Protein AF-A0A975WAE1-F1 (afdb_monomer_lite)

Structure (mmCIF, N/CA/C/O backbone):
data_AF-A0A975WAE1-F1
#
_entry.id   AF-A0A975WAE1-F1
#
loop_
_atom_site.group_PDB
_atom_site.id
_atom_site.type_symbol
_atom_site.label_atom_id
_atom_site.label_alt_id
_atom_site.label_comp_id
_atom_site.label_asym_id
_atom_site.label_entity_id
_atom_site.label_seq_id
_atom_site.pdbx_PDB_ins_code
_atom_site.Cartn_x
_atom_site.Cartn_y
_atom_site.Cartn_z
_atom_site.occupancy
_atom_site.B_iso_or_equiv
_atom_site.auth_seq_id
_atom_site.auth_comp_id
_atom_site.auth_asym_id
_atom_site.auth_atom_id
_atom_site.pdbx_PDB_model_num
ATOM 1 N N . MET A 1 1 ? -6.843 15.564 13.806 1.00 70.44 1 MET A N 1
ATOM 2 C CA . MET A 1 1 ? -6.540 14.479 12.843 1.00 70.44 1 MET A CA 1
ATOM 3 C C . MET A 1 1 ? -6.082 13.273 13.655 1.00 70.44 1 MET A C 1
ATOM 5 O O . MET A 1 1 ? -5.214 13.472 14.496 1.00 70.44 1 MET A O 1
ATOM 9 N N . SER A 1 2 ? -6.700 12.094 13.510 1.00 93.25 2 SER A N 1
ATOM 10 C CA . SER A 1 2 ? -6.345 10.908 14.315 1.00 93.25 2 SER A CA 1
ATOM 11 C C . SER A 1 2 ? -4.982 10.330 13.912 1.00 93.25 2 SER A C 1
ATOM 13 O O . SER A 1 2 ? -4.537 10.534 12.782 1.00 93.25 2 SER A O 1
ATOM 15 N N . GLU A 1 3 ? -4.328 9.582 14.805 1.00 93.81 3 GLU A N 1
ATOM 16 C CA . GLU A 1 3 ? -3.041 8.929 14.499 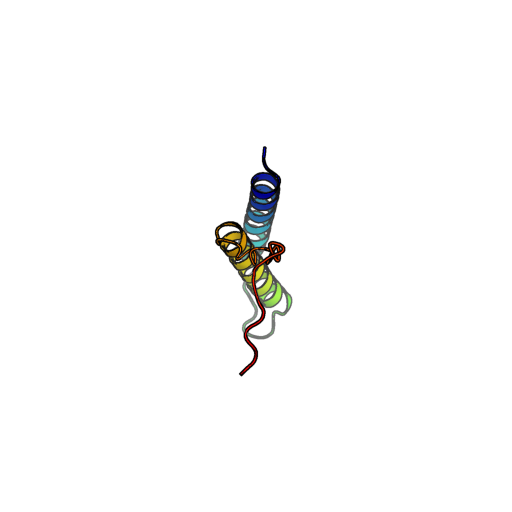1.00 93.81 3 GLU A CA 1
ATOM 17 C C . GLU A 1 3 ? -3.161 7.946 13.324 1.00 93.81 3 GLU A C 1
ATOM 19 O O . GLU A 1 3 ? -2.308 7.921 12.439 1.00 93.81 3 GLU A O 1
ATOM 24 N N . ILE A 1 4 ? -4.286 7.227 13.234 1.00 94.62 4 ILE A N 1
ATOM 25 C CA . ILE A 1 4 ? -4.600 6.360 12.089 1.00 94.62 4 ILE A CA 1
ATOM 26 C C . ILE A 1 4 ? -4.733 7.165 10.789 1.00 94.62 4 ILE A C 1
ATOM 28 O O . ILE A 1 4 ? -4.251 6.729 9.744 1.00 94.62 4 ILE A O 1
ATOM 32 N N . ALA A 1 5 ? -5.335 8.358 10.830 1.00 94.44 5 ALA A N 1
ATOM 33 C CA . ALA A 1 5 ? -5.442 9.216 9.651 1.00 94.44 5 ALA A CA 1
ATOM 34 C C . ALA A 1 5 ? -4.071 9.739 9.188 1.00 94.44 5 ALA A C 1
ATOM 36 O O . ALA A 1 5 ? -3.814 9.768 7.984 1.00 94.44 5 ALA A O 1
ATOM 37 N N . LYS A 1 6 ? -3.167 10.083 10.119 1.00 96.81 6 LYS A N 1
ATOM 38 C CA . LYS A 1 6 ? -1.779 10.451 9.786 1.00 96.81 6 LYS A CA 1
ATOM 39 C C . LYS A 1 6 ? -1.036 9.281 9.140 1.00 96.81 6 LYS A C 1
ATOM 41 O O . LYS A 1 6 ? -0.463 9.443 8.067 1.00 96.81 6 LYS A O 1
ATOM 46 N N . ALA A 1 7 ? -1.092 8.095 9.752 1.00 96.75 7 ALA A N 1
ATOM 47 C CA . ALA A 1 7 ? -0.446 6.892 9.223 1.00 96.75 7 ALA A CA 1
ATOM 48 C C .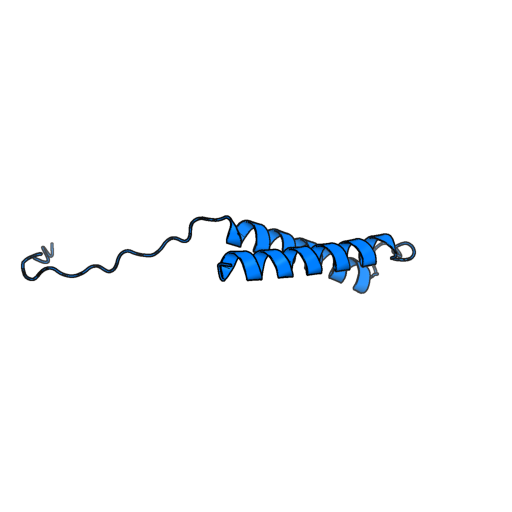 ALA A 1 7 ? -0.932 6.566 7.802 1.00 96.75 7 ALA A C 1
ATOM 50 O O . ALA A 1 7 ? -0.127 6.326 6.903 1.00 96.75 7 ALA A O 1
ATOM 51 N N . ARG A 1 8 ? -2.246 6.647 7.575 1.00 97.00 8 ARG A N 1
ATOM 52 C CA . ARG A 1 8 ? -2.856 6.448 6.257 1.00 97.00 8 ARG A CA 1
ATOM 53 C C . ARG A 1 8 ? -2.349 7.451 5.224 1.00 97.00 8 ARG A C 1
ATOM 55 O O . ARG A 1 8 ? -2.001 7.048 4.117 1.00 97.00 8 ARG A O 1
ATOM 62 N N . ALA A 1 9 ? -2.279 8.735 5.576 1.00 97.44 9 ALA A N 1
ATOM 63 C CA . ALA A 1 9 ? -1.779 9.770 4.673 1.00 97.44 9 ALA A CA 1
ATOM 64 C C . ALA A 1 9 ? -0.325 9.501 4.247 1.00 97.44 9 ALA A C 1
ATOM 66 O O . ALA A 1 9 ? -0.016 9.550 3.056 1.00 97.44 9 ALA A O 1
ATOM 67 N N . HIS A 1 10 ? 0.546 9.134 5.192 1.00 98.00 10 HIS A N 1
ATOM 68 C CA . HIS A 1 10 ? 1.940 8.796 4.893 1.00 98.00 10 HIS A CA 1
ATOM 69 C C . HIS A 1 10 ? 2.075 7.538 4.026 1.00 98.00 10 HIS A C 1
ATOM 71 O O . HIS A 1 10 ? 2.867 7.528 3.085 1.00 98.00 10 HIS A O 1
ATOM 77 N N . LEU A 1 11 ? 1.279 6.498 4.288 1.00 98.06 11 LEU A N 1
ATOM 78 C CA . LEU A 1 11 ? 1.280 5.288 3.462 1.00 98.06 11 LEU A CA 1
ATOM 79 C C . LEU A 1 11 ? 0.783 5.560 2.036 1.00 98.06 11 LEU A C 1
ATOM 81 O O . LEU A 1 11 ? 1.327 4.994 1.091 1.00 98.06 11 LEU A O 1
ATOM 85 N N . HIS A 1 12 ? -0.211 6.435 1.854 1.00 98.25 12 HIS A N 1
ATOM 86 C CA . HIS A 1 12 ? -0.646 6.842 0.516 1.00 98.25 12 HIS A CA 1
ATOM 87 C C . HIS A 1 12 ? 0.436 7.611 -0.239 1.00 98.25 12 HIS A C 1
ATOM 89 O O . HIS A 1 12 ? 0.670 7.298 -1.405 1.00 98.25 12 HIS A O 1
ATOM 95 N N . ALA A 1 13 ? 1.117 8.555 0.415 1.00 98.31 13 ALA A N 1
ATOM 96 C CA . ALA A 1 13 ? 2.230 9.281 -0.195 1.00 98.31 13 ALA A CA 1
ATOM 97 C C . ALA A 1 13 ? 3.345 8.315 -0.638 1.00 98.31 13 ALA A C 1
ATOM 99 O O . ALA A 1 13 ? 3.740 8.320 -1.802 1.00 98.31 13 ALA A O 1
ATOM 100 N N . ALA A 1 14 ? 3.754 7.392 0.239 1.00 98.25 14 ALA A N 1
ATOM 101 C CA . ALA A 1 14 ? 4.749 6.372 -0.094 1.00 98.25 14 ALA A CA 1
ATOM 102 C C . ALA A 1 14 ? 4.294 5.452 -1.245 1.00 98.25 14 ALA A C 1
ATOM 104 O O . ALA A 1 14 ? 5.086 5.084 -2.112 1.00 98.25 14 ALA A O 1
ATOM 105 N N . LEU A 1 15 ? 3.006 5.086 -1.298 1.00 98.19 15 LEU A N 1
ATOM 106 C CA . LEU A 1 15 ? 2.463 4.281 -2.395 1.00 98.19 15 LEU A CA 1
ATOM 107 C C . LEU A 1 15 ? 2.540 5.019 -3.738 1.00 98.19 15 LEU A C 1
ATOM 109 O O . LEU A 1 15 ? 2.815 4.389 -4.763 1.00 98.19 15 LEU A O 1
ATOM 113 N N . GLN A 1 16 ? 2.275 6.327 -3.738 1.00 98.06 16 GLN A N 1
ATOM 114 C CA . GLN A 1 16 ? 2.370 7.169 -4.930 1.00 98.06 16 GLN A CA 1
ATOM 115 C C . GLN A 1 16 ? 3.812 7.259 -5.430 1.00 98.06 16 GLN A C 1
ATOM 117 O O . GLN A 1 16 ? 4.034 7.094 -6.626 1.00 98.06 16 GLN A O 1
ATOM 122 N N . GLU A 1 17 ? 4.779 7.442 -4.528 1.00 97.69 17 GLU A N 1
ATOM 123 C CA . GLU A 1 17 ? 6.207 7.471 -4.865 1.00 97.69 17 GLU A CA 1
ATOM 124 C C . GLU A 1 17 ? 6.658 6.160 -5.511 1.00 97.69 17 GLU A C 1
ATOM 126 O O . GLU A 1 17 ? 7.097 6.166 -6.655 1.00 97.69 17 GLU A O 1
ATOM 131 N N . VAL A 1 18 ? 6.416 5.016 -4.864 1.00 96.56 18 VAL A N 1
ATOM 132 C CA . VAL A 1 18 ? 6.812 3.705 -5.414 1.00 96.56 18 VAL A CA 1
ATOM 133 C C . VAL A 1 18 ? 6.110 3.404 -6.742 1.00 96.56 18 VAL A C 1
ATOM 135 O O . VAL A 1 18 ? 6.664 2.742 -7.619 1.00 96.56 18 VAL A O 1
ATOM 138 N N . THR A 1 19 ? 4.868 3.863 -6.912 1.00 95.62 19 THR A N 1
ATOM 139 C CA . THR A 1 19 ? 4.136 3.688 -8.175 1.00 95.62 19 THR A CA 1
ATOM 140 C C . THR A 1 19 ? 4.735 4.535 -9.293 1.00 95.62 19 THR A C 1
ATOM 142 O O . THR A 1 19 ? 4.809 4.055 -10.423 1.00 95.62 19 THR A O 1
ATOM 145 N N . ARG A 1 20 ? 5.181 5.757 -8.984 1.00 95.88 20 ARG A N 1
ATOM 146 C CA . ARG A 1 20 ? 5.913 6.609 -9.923 1.00 95.88 20 ARG A CA 1
ATOM 147 C C . ARG A 1 20 ? 7.246 5.969 -10.299 1.00 95.88 20 ARG A C 1
ATOM 149 O O . ARG A 1 20 ? 7.496 5.807 -11.485 1.00 95.88 20 ARG A O 1
ATOM 156 N N . ASP A 1 21 ? 8.014 5.493 -9.322 1.00 93.44 21 ASP A N 1
ATOM 157 C CA . ASP A 1 21 ? 9.304 4.836 -9.565 1.00 93.44 21 ASP A CA 1
ATOM 158 C C . ASP A 1 21 ? 9.151 3.594 -10.460 1.00 93.44 21 ASP A C 1
ATOM 160 O O . ASP A 1 21 ? 9.957 3.362 -11.353 1.00 93.44 21 ASP A O 1
ATOM 164 N N . LEU A 1 22 ? 8.080 2.811 -10.273 1.00 91.56 22 LEU A N 1
ATOM 165 C CA . LEU A 1 22 ? 7.748 1.675 -11.144 1.00 91.56 22 LEU A CA 1
ATOM 166 C C . LEU A 1 22 ? 7.356 2.089 -12.569 1.00 91.56 22 LEU A C 1
ATOM 168 O O . LEU A 1 22 ? 7.582 1.314 -13.496 1.00 91.56 22 LEU A O 1
ATOM 172 N N . ALA A 1 23 ? 6.717 3.248 -12.736 1.00 91.00 23 ALA A N 1
ATOM 173 C CA . ALA A 1 23 ? 6.280 3.760 -14.035 1.00 91.00 23 ALA A CA 1
ATOM 174 C C . ALA A 1 23 ? 7.432 4.404 -14.820 1.00 91.00 23 ALA A C 1
ATOM 176 O O . ALA A 1 23 ? 7.484 4.281 -16.041 1.00 91.00 23 ALA A O 1
ATOM 177 N N . GLU A 1 24 ? 8.352 5.061 -14.116 1.00 91.38 24 GLU A N 1
ATOM 178 C CA . GLU A 1 24 ? 9.577 5.649 -14.667 1.00 91.38 24 GLU A CA 1
ATOM 179 C C . GLU A 1 24 ? 10.680 4.606 -14.876 1.00 91.38 24 GLU A C 1
ATOM 181 O O . GLU A 1 24 ? 11.690 4.895 -15.519 1.00 91.38 24 GLU A O 1
ATOM 186 N N . TYR A 1 25 ? 10.485 3.387 -14.362 1.00 86.19 25 TYR A N 1
ATOM 187 C CA . TYR A 1 25 ? 11.473 2.328 -14.441 1.00 86.19 25 TYR A CA 1
ATOM 188 C C . TYR A 1 25 ? 11.780 1.974 -15.906 1.00 86.19 25 TYR A C 1
ATOM 190 O O . TYR A 1 25 ? 10.890 1.490 -16.619 1.00 86.19 25 TYR A O 1
ATOM 198 N N . PRO A 1 26 ? 13.022 2.173 -16.381 1.00 78.00 26 PRO A N 1
ATOM 199 C CA . PRO A 1 26 ? 13.379 1.905 -17.764 1.00 78.00 26 PRO A CA 1
ATOM 200 C C . PRO A 1 26 ? 13.401 0.390 -17.995 1.00 78.00 26 PRO A C 1
ATOM 202 O O . PRO A 1 26 ? 14.398 -0.254 -17.709 1.00 78.00 26 PRO A O 1
ATOM 205 N N . GLY A 1 27 ? 12.275 -0.163 -18.466 1.00 69.31 27 GLY A N 1
ATOM 206 C CA . GLY A 1 27 ? 12.091 -1.522 -18.998 1.00 69.31 27 GLY A CA 1
ATOM 207 C C . GLY A 1 27 ? 12.804 -2.648 -18.229 1.00 69.31 27 GLY A C 1
ATOM 208 O O . GLY A 1 27 ? 13.995 -2.854 -18.452 1.00 69.31 27 GLY A O 1
ATOM 209 N N . PRO A 1 28 ? 12.111 -3.448 -17.394 1.00 63.38 28 PRO A N 1
ATOM 210 C CA . PRO A 1 28 ? 12.776 -4.480 -16.605 1.00 63.38 28 PRO A CA 1
ATOM 211 C C . PRO A 1 28 ? 13.502 -5.477 -17.515 1.00 63.38 28 PRO A C 1
ATOM 213 O O . PRO A 1 28 ? 12.891 -6.097 -18.389 1.00 63.38 28 PRO A O 1
ATOM 216 N N . ILE A 1 29 ? 14.800 -5.679 -17.276 1.00 62.41 29 ILE A N 1
ATOM 217 C CA . ILE A 1 29 ? 15.501 -6.839 -17.826 1.00 62.41 29 ILE A CA 1
ATOM 218 C C . ILE A 1 29 ? 14.878 -8.062 -17.150 1.00 62.41 29 ILE A C 1
ATOM 220 O O . ILE A 1 29 ? 14.990 -8.243 -15.934 1.00 62.41 29 ILE A O 1
ATOM 224 N N . ALA A 1 30 ? 14.154 -8.863 -17.933 1.00 57.69 30 ALA A N 1
ATOM 225 C CA . ALA A 1 30 ? 13.363 -9.977 -17.430 1.00 57.69 30 ALA A CA 1
ATOM 226 C C . ALA A 1 30 ? 14.182 -10.875 -16.482 1.00 57.69 30 ALA A C 1
ATOM 228 O O . ALA A 1 30 ? 15.221 -11.416 -16.853 1.00 57.69 30 ALA A O 1
ATOM 229 N N . GLY A 1 31 ? 13.690 -11.037 -15.250 1.00 56.34 31 GLY A N 1
ATOM 230 C CA . GLY A 1 31 ? 14.139 -12.073 -14.315 1.00 56.34 31 GLY A CA 1
ATOM 231 C C . GLY A 1 31 ? 15.396 -11.791 -13.483 1.00 56.34 31 GLY A C 1
ATOM 232 O O . GLY A 1 31 ? 15.686 -12.599 -12.608 1.00 56.34 31 GLY A O 1
ATOM 233 N N . CYS A 1 32 ? 16.115 -10.679 -13.683 1.00 66.94 32 CYS A N 1
ATOM 234 C CA . CYS A 1 32 ? 17.331 -10.365 -12.902 1.00 66.94 32 CYS A CA 1
ATOM 235 C C . CYS A 1 32 ? 17.291 -8.989 -12.217 1.00 66.94 32 CYS A C 1
ATOM 237 O O . CYS A 1 32 ? 18.228 -8.594 -11.522 1.00 66.94 32 CYS A O 1
ATOM 239 N N . ASP A 1 33 ? 16.199 -8.246 -12.395 1.00 83.56 33 ASP A N 1
ATOM 240 C CA . ASP A 1 33 ? 16.097 -6.902 -11.856 1.00 83.56 33 ASP A CA 1
ATOM 241 C C . ASP A 1 33 ? 15.649 -6.912 -10.386 1.00 83.56 33 ASP A C 1
ATOM 243 O O . ASP A 1 33 ? 14.460 -6.854 -10.037 1.00 83.56 33 ASP A O 1
ATOM 247 N N . ALA A 1 34 ? 16.645 -7.026 -9.507 1.00 86.38 34 ALA A N 1
ATOM 248 C CA . ALA A 1 34 ? 16.466 -6.982 -8.062 1.00 86.38 34 ALA A CA 1
ATOM 249 C C . ALA A 1 34 ? 15.820 -5.666 -7.597 1.00 86.38 34 ALA A C 1
ATOM 251 O O . ALA A 1 34 ? 15.061 -5.677 -6.626 1.00 86.38 34 ALA A O 1
ATOM 252 N N . GLN A 1 35 ? 16.069 -4.551 -8.292 1.00 88.44 35 GLN A N 1
ATOM 253 C CA . GLN A 1 35 ? 15.508 -3.251 -7.938 1.00 88.44 35 GLN A CA 1
ATOM 254 C C . GLN A 1 35 ? 14.023 -3.179 -8.315 1.00 88.44 35 GLN A C 1
ATOM 256 O O . GLN A 1 35 ? 13.199 -2.841 -7.464 1.00 88.44 35 GLN A O 1
ATOM 261 N N . TYR A 1 36 ? 13.647 -3.606 -9.520 1.00 90.12 36 TYR A N 1
ATOM 262 C CA . TYR A 1 36 ? 12.242 -3.705 -9.926 1.00 90.12 36 TYR A CA 1
ATOM 263 C C . TYR A 1 36 ? 11.452 -4.660 -9.017 1.00 90.12 36 TYR A C 1
ATOM 265 O O . TYR A 1 36 ? 10.353 -4.344 -8.552 1.00 90.12 36 TYR A O 1
ATOM 273 N N . THR A 1 37 ? 12.042 -5.812 -8.685 1.00 90.81 37 THR A N 1
ATOM 274 C CA . THR A 1 37 ? 11.438 -6.787 -7.762 1.00 90.81 37 THR A CA 1
ATOM 275 C C . THR A 1 37 ? 11.259 -6.196 -6.363 1.00 90.81 37 THR A C 1
ATOM 277 O O . THR A 1 37 ? 10.211 -6.380 -5.738 1.00 90.81 37 THR A O 1
ATOM 280 N N . HIS A 1 38 ? 12.246 -5.438 -5.879 1.00 92.25 38 HIS A N 1
ATOM 281 C CA . HIS A 1 38 ? 12.147 -4.719 -4.615 1.00 92.25 38 HIS A CA 1
ATOM 282 C C . HIS A 1 38 ? 11.001 -3.699 -4.634 1.00 92.25 38 HIS A C 1
ATOM 284 O O . HIS A 1 38 ? 10.194 -3.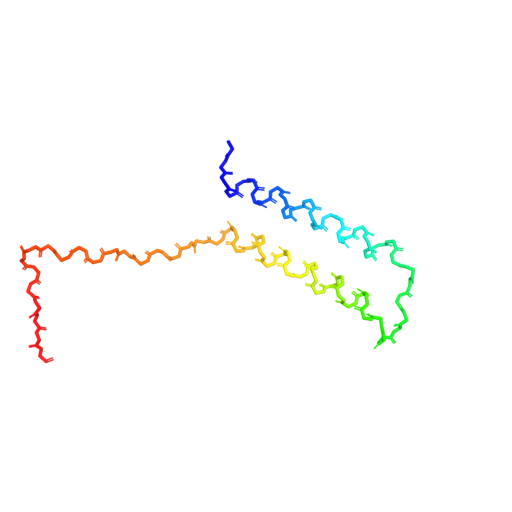690 -3.706 1.00 92.25 38 HIS A O 1
ATOM 290 N N . LEU A 1 39 ? 10.861 -2.903 -5.698 1.00 93.69 39 LEU A N 1
ATOM 291 C CA . LEU A 1 39 ? 9.765 -1.937 -5.840 1.00 93.69 39 LEU A CA 1
ATOM 292 C C . LEU A 1 39 ? 8.386 -2.621 -5.819 1.00 93.69 39 LEU A C 1
ATOM 294 O O . LEU A 1 39 ? 7.477 -2.164 -5.121 1.00 93.69 39 LEU A O 1
ATOM 298 N N . LEU A 1 40 ? 8.224 -3.758 -6.506 1.00 94.31 40 LEU A N 1
ATOM 299 C CA . LEU A 1 40 ? 6.987 -4.551 -6.464 1.00 94.31 40 LEU A CA 1
ATOM 300 C C . LEU A 1 40 ? 6.675 -5.081 -5.058 1.00 94.31 40 LEU A C 1
ATOM 302 O O . LEU A 1 40 ? 5.523 -5.007 -4.604 1.00 94.31 40 LEU A O 1
ATOM 306 N N . ALA A 1 41 ? 7.689 -5.600 -4.363 1.00 95.44 41 ALA A N 1
ATOM 307 C CA . ALA A 1 41 ? 7.552 -6.091 -2.997 1.00 95.44 41 ALA A CA 1
ATOM 308 C C . ALA A 1 41 ? 7.176 -4.951 -2.038 1.00 95.44 41 ALA A C 1
ATOM 310 O O . ALA A 1 41 ? 6.241 -5.091 -1.246 1.00 95.44 41 ALA A O 1
ATOM 311 N N . THR A 1 42 ? 7.841 -3.803 -2.152 1.00 97.12 42 THR A N 1
ATOM 312 C CA . THR A 1 42 ? 7.573 -2.603 -1.352 1.00 97.12 42 THR A CA 1
ATOM 313 C C . THR A 1 42 ? 6.157 -2.083 -1.593 1.00 97.12 42 THR A C 1
ATOM 315 O O . THR A 1 42 ? 5.411 -1.894 -0.631 1.00 97.12 42 THR A O 1
ATOM 318 N N . ARG A 1 43 ? 5.712 -1.973 -2.853 1.00 97.75 43 ARG A N 1
ATOM 319 C CA . ARG A 1 43 ? 4.329 -1.592 -3.195 1.00 97.75 43 ARG A CA 1
ATOM 320 C C . ARG A 1 43 ? 3.300 -2.518 -2.548 1.00 97.75 43 ARG A C 1
ATOM 322 O O . ARG A 1 43 ? 2.289 -2.058 -2.019 1.00 97.75 43 ARG A O 1
ATOM 329 N N . THR A 1 44 ? 3.556 -3.824 -2.591 1.00 97.88 44 THR A N 1
ATOM 330 C CA . THR A 1 44 ? 2.677 -4.837 -1.990 1.00 97.88 44 THR A CA 1
ATOM 331 C C . THR A 1 44 ? 2.613 -4.687 -0.471 1.00 97.88 44 THR A C 1
ATOM 333 O O . THR A 1 44 ? 1.524 -4.670 0.098 1.00 97.88 44 THR A O 1
ATOM 336 N N . ARG A 1 45 ? 3.757 -4.490 0.195 1.00 98.06 45 ARG A N 1
ATOM 337 C CA . ARG A 1 45 ? 3.816 -4.260 1.649 1.00 98.06 45 ARG A CA 1
ATOM 338 C C . ARG A 1 45 ? 3.022 -3.025 2.072 1.00 98.06 45 ARG A C 1
ATOM 340 O O . ARG A 1 45 ? 2.266 -3.104 3.036 1.00 98.06 45 ARG A O 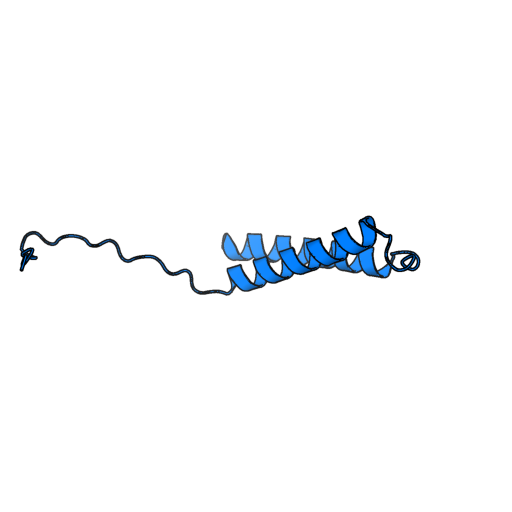1
ATOM 347 N N . ILE A 1 46 ? 3.139 -1.919 1.334 1.00 98.06 46 ILE A N 1
ATOM 348 C CA . ILE A 1 46 ? 2.401 -0.680 1.629 1.00 98.06 46 ILE A CA 1
ATOM 349 C C . ILE A 1 46 ? 0.886 -0.895 1.489 1.00 98.06 46 ILE A C 1
ATOM 351 O O . ILE A 1 46 ? 0.122 -0.470 2.354 1.00 98.06 46 ILE A O 1
ATOM 355 N N . ARG A 1 47 ? 0.436 -1.608 0.448 1.00 97.88 47 ARG A N 1
ATOM 356 C CA . ARG A 1 47 ? -0.986 -1.961 0.276 1.00 97.88 47 ARG A CA 1
ATOM 357 C C . ARG A 1 47 ? -1.524 -2.823 1.417 1.00 97.88 47 ARG A C 1
ATOM 359 O O . ARG A 1 47 ? -2.627 -2.575 1.901 1.00 97.88 47 ARG A O 1
ATOM 366 N N . ASN A 1 48 ? -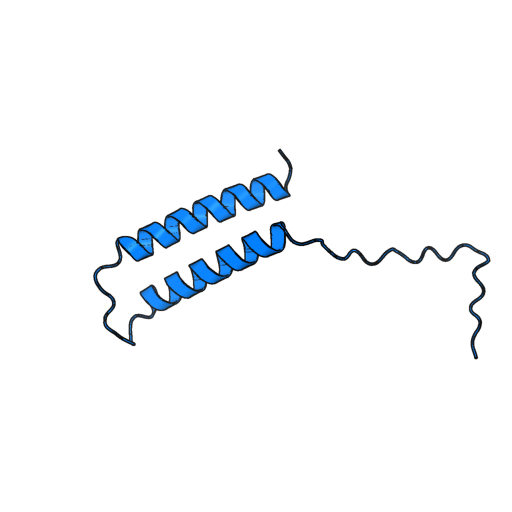0.736 -3.792 1.873 1.00 97.75 48 ASN A N 1
ATOM 367 C CA . ASN A 1 48 ? -1.112 -4.630 3.008 1.00 97.75 48 ASN A CA 1
ATOM 368 C C . ASN A 1 48 ? -1.213 -3.805 4.298 1.00 97.75 48 ASN A C 1
ATOM 370 O O . ASN A 1 48 ? -2.157 -3.986 5.059 1.00 97.75 48 ASN A O 1
ATOM 374 N N . ALA A 1 49 ? -0.290 -2.864 4.519 1.00 97.31 49 ALA A N 1
ATOM 375 C CA . ALA A 1 49 ? -0.344 -1.962 5.666 1.00 97.31 49 ALA A CA 1
ATOM 376 C C . ALA A 1 49 ? -1.592 -1.065 5.638 1.00 97.31 49 ALA A C 1
ATOM 378 O O . ALA A 1 49 ? -2.264 -0.937 6.654 1.00 97.31 49 ALA A O 1
ATOM 379 N N . LEU A 1 50 ? -1.945 -0.501 4.476 1.00 96.88 50 LEU A N 1
ATOM 380 C CA . LEU A 1 50 ? -3.189 0.261 4.310 1.00 96.88 50 LEU A CA 1
ATOM 381 C C . LEU A 1 50 ? -4.420 -0.591 4.645 1.00 96.88 50 LEU A C 1
ATOM 383 O O . LEU A 1 50 ? -5.267 -0.150 5.411 1.00 96.88 50 LEU A O 1
ATOM 387 N N . THR A 1 51 ? -4.461 -1.830 4.152 1.00 95.69 51 THR A N 1
ATOM 388 C CA . THR A 1 51 ? -5.543 -2.781 4.460 1.00 95.69 51 THR A CA 1
ATOM 389 C C . THR A 1 51 ? -5.620 -3.080 5.959 1.00 95.69 51 THR A C 1
ATOM 391 O O . THR A 1 51 ? -6.705 -3.139 6.526 1.00 95.69 51 THR A O 1
ATOM 394 N N . ALA A 1 52 ? -4.476 -3.225 6.632 1.00 94.50 52 ALA A N 1
ATOM 395 C CA . ALA A 1 52 ? -4.430 -3.457 8.072 1.00 94.50 52 ALA A CA 1
ATOM 396 C C . ALA A 1 52 ? -4.940 -2.255 8.888 1.00 94.50 52 ALA A C 1
ATOM 398 O O . ALA A 1 52 ? -5.535 -2.459 9.940 1.00 94.50 52 ALA A O 1
ATOM 399 N N . LEU A 1 53 ? -4.755 -1.019 8.404 1.00 93.44 53 LEU A N 1
ATOM 400 C CA . LEU A 1 53 ? -5.319 0.178 9.043 1.00 93.44 53 LEU A CA 1
ATOM 401 C C . LEU A 1 53 ? -6.846 0.281 8.912 1.00 93.44 53 LEU A C 1
ATOM 403 O O . LEU A 1 53 ? -7.456 1.039 9.665 1.00 93.44 53 LEU A O 1
ATOM 407 N N . ASP A 1 54 ? -7.440 -0.423 7.949 1.00 88.38 54 ASP A N 1
ATOM 408 C CA . ASP A 1 54 ? -8.894 -0.538 7.775 1.00 88.38 54 ASP A CA 1
ATOM 409 C C . ASP A 1 54 ? -9.495 -1.709 8.564 1.00 88.38 54 ASP A C 1
ATOM 411 O O . ASP A 1 54 ? -10.707 -1.763 8.763 1.00 88.38 54 ASP A O 1
ATOM 415 N N . GLY A 1 55 ? -8.658 -2.648 9.008 1.00 88.75 55 GLY A N 1
ATOM 416 C CA . GLY A 1 55 ? -9.090 -3.816 9.758 1.00 88.75 55 GLY A CA 1
ATOM 417 C C . GLY A 1 55 ? -9.506 -3.478 11.187 1.00 88.75 55 GLY A C 1
ATOM 418 O O . GLY A 1 55 ? -8.897 -2.644 11.860 1.00 88.75 55 GLY A O 1
ATOM 419 N N . GLU A 1 56 ? -10.517 -4.186 11.687 1.00 82.31 56 GLU A N 1
ATOM 420 C CA . GLU A 1 56 ? -10.822 -4.183 13.113 1.00 82.31 56 GLU A CA 1
ATOM 421 C C . GLU A 1 56 ? -9.683 -4.858 13.882 1.00 82.31 56 GLU A C 1
ATOM 423 O O . GLU A 1 56 ? -9.299 -5.999 13.608 1.00 82.31 56 GLU A O 1
ATOM 428 N N . VAL A 1 57 ? -9.132 -4.150 14.865 1.00 82.25 57 VAL A N 1
ATOM 429 C CA . VAL A 1 57 ? -8.141 -4.734 15.763 1.00 82.25 57 VAL A CA 1
ATOM 430 C C . VAL A 1 57 ? -8.887 -5.500 16.840 1.00 82.25 57 VAL A C 1
ATOM 432 O O . VAL A 1 57 ? -9.609 -4.915 17.648 1.00 82.25 57 VAL A O 1
ATOM 435 N N . PHE A 1 58 ? -8.678 -6.814 16.887 1.00 80.94 58 PHE A N 1
ATOM 436 C CA . PHE A 1 58 ? -9.107 -7.594 18.035 1.00 80.94 58 PHE A CA 1
ATOM 437 C C . PHE A 1 58 ? -8.329 -7.135 19.271 1.00 80.94 58 PHE A C 1
ATOM 439 O O . PHE A 1 58 ? -7.125 -7.362 19.393 1.00 80.94 58 PHE A O 1
ATOM 446 N N . VAL A 1 59 ? -9.033 -6.502 20.203 1.00 80.50 59 VAL A N 1
ATOM 447 C CA . VAL A 1 59 ? -8.515 -6.211 21.536 1.00 80.50 59 VAL A CA 1
ATOM 448 C C . VAL A 1 59 ? -9.113 -7.249 22.468 1.00 80.50 59 VAL A C 1
ATOM 450 O O . VAL A 1 59 ? -10.315 -7.227 22.734 1.00 80.50 59 VAL A O 1
ATOM 453 N N . ALA A 1 60 ? -8.279 -8.172 22.956 1.00 79.62 60 ALA A N 1
ATOM 454 C CA . ALA A 1 60 ? -8.703 -9.113 23.981 1.00 79.62 60 ALA A CA 1
ATOM 455 C C . ALA A 1 60 ? -9.252 -8.311 25.165 1.00 79.62 60 ALA A C 1
ATOM 457 O O . ALA A 1 60 ? -8.525 -7.535 25.787 1.00 79.62 60 ALA A O 1
ATOM 458 N N . THR A 1 61 ? -10.544 -8.464 25.448 1.00 68.25 61 THR A N 1
ATOM 459 C CA . THR A 1 61 ? -11.168 -7.780 26.575 1.00 68.25 61 THR A CA 1
ATOM 460 C C . THR A 1 61 ? -10.438 -8.222 27.843 1.00 68.25 61 THR A C 1
ATOM 462 O O . THR A 1 61 ? -10.346 -9.432 28.085 1.00 68.25 61 THR A O 1
ATOM 465 N N . PRO A 1 62 ? -9.882 -7.295 28.646 1.00 66.31 62 PRO A N 1
ATOM 466 C CA . PRO A 1 62 ? -9.258 -7.675 29.897 1.00 66.31 62 PRO A CA 1
ATOM 467 C C . PRO A 1 62 ? -10.296 -8.422 30.733 1.00 66.31 62 PRO A C 1
ATOM 469 O O . PRO A 1 62 ? -11.382 -7.903 30.998 1.00 66.31 62 PRO A O 1
ATOM 472 N N . ARG A 1 63 ? -9.984 -9.664 31.125 1.00 61.91 63 ARG A N 1
ATOM 473 C CA . ARG A 1 63 ? -10.776 -10.378 32.128 1.00 61.91 63 ARG A CA 1
ATOM 474 C C . ARG A 1 63 ? -10.536 -9.681 33.459 1.00 61.91 63 ARG A C 1
ATOM 476 O O . ARG A 1 63 ? -9.673 -10.092 34.229 1.00 61.91 63 ARG A O 1
ATOM 483 N N . SER A 1 64 ? -11.280 -8.615 33.726 1.00 56.94 64 SER A N 1
ATOM 484 C CA . SER A 1 64 ? -11.457 -8.142 35.090 1.00 56.94 64 SER A CA 1
ATOM 485 C C . SER A 1 64 ? -12.172 -9.265 35.831 1.00 56.94 64 SER A C 1
ATOM 487 O O . SER A 1 64 ? -13.381 -9.456 35.673 1.00 56.94 64 SER A O 1
ATOM 489 N N . LEU A 1 65 ? -11.405 -10.064 36.576 1.00 55.72 65 LEU A N 1
ATOM 490 C CA . LEU A 1 65 ? -11.941 -10.966 37.585 1.00 55.72 65 LEU A CA 1
ATOM 491 C C . LEU A 1 65 ? -12.730 -10.084 38.551 1.00 55.72 65 LEU A C 1
ATOM 493 O O . LEU A 1 65 ? -12.156 -9.391 39.386 1.00 55.72 65 LEU A O 1
ATOM 497 N N . HIS A 1 66 ? -14.049 -10.047 38.387 1.00 56.22 66 HIS A N 1
ATOM 498 C CA . HIS A 1 66 ? -14.904 -9.473 39.409 1.00 56.22 66 HIS A CA 1
ATOM 499 C C . HIS A 1 66 ? -14.718 -10.357 40.651 1.00 56.22 66 HIS A C 1
ATOM 501 O O . HIS A 1 66 ? -14.765 -11.585 40.506 1.00 56.22 66 HIS A O 1
ATOM 507 N N . PRO A 1 67 ? -14.464 -9.794 41.846 1.00 52.50 67 PRO A N 1
ATOM 508 C CA . PRO A 1 67 ? -14.357 -10.589 43.062 1.00 52.50 67 PRO A CA 1
ATOM 509 C C . PRO A 1 67 ? -15.706 -11.286 43.291 1.00 52.50 67 PRO A C 1
ATOM 511 O O . PRO A 1 67 ? -16.681 -10.652 43.680 1.00 52.50 67 PRO A O 1
ATOM 514 N N . GLY A 1 68 ? -15.779 -12.571 42.936 1.00 56.81 68 GLY A N 1
ATOM 515 C CA . GLY A 1 68 ? -17.018 -13.357 42.895 1.00 56.81 68 GLY A CA 1
ATOM 516 C C . GLY A 1 68 ? -17.167 -14.268 41.669 1.00 56.81 68 GLY A C 1
ATOM 517 O O . GLY A 1 68 ? -17.973 -15.193 41.708 1.00 56.81 68 GLY A O 1
ATOM 518 N N . ALA A 1 69 ? -16.380 -14.072 40.604 1.00 57.75 69 ALA A N 1
ATOM 519 C CA . ALA A 1 69 ? -16.329 -14.998 39.472 1.00 57.75 69 ALA A CA 1
A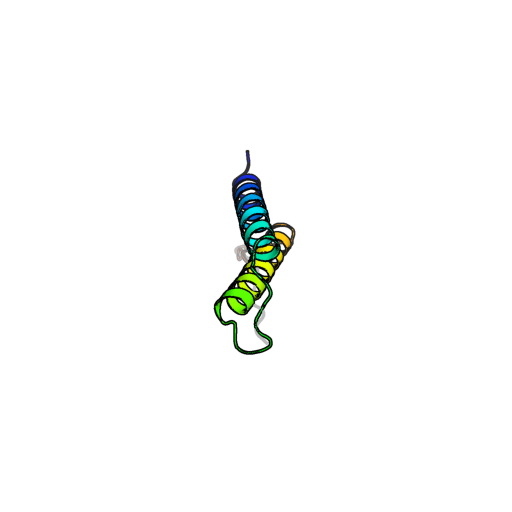TOM 520 C C . ALA A 1 69 ? -15.530 -16.251 39.872 1.00 57.75 69 ALA A C 1
ATOM 522 O O . ALA A 1 69 ? -14.321 -16.333 39.654 1.00 57.75 69 ALA A O 1
ATOM 523 N N . GLY A 1 70 ? -16.206 -17.180 40.550 1.00 50.84 70 GLY A N 1
ATOM 524 C CA . GLY A 1 70 ? -15.651 -18.459 40.972 1.00 50.84 70 GLY A CA 1
ATOM 525 C C . GLY A 1 70 ? -14.975 -19.174 39.807 1.00 50.84 70 GLY A C 1
ATOM 526 O O . GLY A 1 70 ? -15.568 -19.375 38.749 1.00 50.84 70 GLY A O 1
ATOM 527 N N . VAL A 1 71 ? -13.714 -19.545 40.010 1.00 56.00 71 VAL A N 1
ATOM 528 C CA . VAL A 1 71 ? -13.030 -20.519 39.165 1.00 56.00 71 VAL A CA 1
ATOM 529 C C . VAL A 1 71 ? -13.657 -21.869 39.493 1.00 56.00 71 VAL A C 1
ATOM 531 O O . VAL A 1 71 ? -13.324 -22.472 40.511 1.00 56.00 71 VAL A O 1
ATOM 534 N N . GLU A 1 72 ? -14.603 -22.330 38.677 1.00 54.00 72 GLU A N 1
ATOM 535 C CA . GLU A 1 72 ? -15.021 -23.728 38.743 1.00 54.00 72 GLU A CA 1
ATOM 536 C C . GLU A 1 72 ? -13.973 -24.556 37.990 1.00 54.00 72 GLU A C 1
ATOM 538 O O . GLU A 1 72 ? -13.954 -24.614 36.762 1.00 54.00 72 GLU A O 1
ATOM 543 N N . SER A 1 73 ? -13.043 -25.135 38.749 1.00 55.25 73 SER A N 1
ATOM 544 C CA . SER A 1 73 ? -12.154 -26.187 38.263 1.00 55.25 73 SER A CA 1
ATOM 545 C C . SER A 1 73 ? -12.912 -27.514 38.282 1.00 55.25 73 SER A C 1
ATOM 547 O O . SER A 1 73 ? -13.323 -27.967 39.353 1.00 55.25 73 SER A O 1
ATOM 549 N N . ARG A 1 74 ? -13.058 -28.154 37.122 1.00 52.75 74 ARG A N 1
ATOM 550 C CA . ARG A 1 74 ? -13.290 -29.599 37.010 1.00 52.75 74 ARG A CA 1
ATOM 551 C C . ARG A 1 74 ? -12.329 -30.194 36.001 1.00 52.75 74 ARG A C 1
ATOM 553 O O . ARG A 1 74 ? -12.115 -29.540 34.957 1.00 52.75 74 ARG A O 1
#

pLDDT: mean 83.46, std 16.18, range [50.84, 98.31]

Secondary structure (DSSP, 8-state):
--HHHHHHHHHHHHHHHHHHHHHHS----TTT-HHHHHHHHHHHHHHHHHHHHHSPP---------TT------

Sequence (74 aa):
MSEIAKARAHLHAALQEVTRDLAEYPGPIAGCDAQYTHLLATRTRIRNALTALDGEVFVATPRSLHPGAGVESR

Foldseek 3Di:
DDPLVVLLVVLVVVLVVLVVCLVPPDDDPPPPPPPNVVSVVSNVVSVVVNVVSVDDDDDDDPPPPDVPPDDPDD

Organism: NCBI:txid42444

Radius of gyration: 22.05 Å; chains: 1; bounding box: 34×44×62 Å